Protein AF-A0A0L0G6N7-F1 (afdb_monomer_lite)

Foldseek 3Di:
DDPPDPPPPPPVPVPQWDFLLVLCVVPVPQEDDDFDRRDIAGNDPPPNVPGHHSGNVRGDDPPPDPVVVPPDDDDD

Radius of gyration: 19.43 Å; chains: 1; bounding box: 23×56×60 Å

Secondary structure (DSSP, 8-state):
----------------EEEHHHHHHH-TTTS-SSB-TT-EEESSTTTSTTSPB--HHHHB--S---TTTTS-S---

Organism: NCBI:txid667725

Structure (mmCIF, N/CA/C/O backbone):
data_AF-A0A0L0G6N7-F1
#
_entry.id   AF-A0A0L0G6N7-F1
#
loop_
_atom_site.group_PDB
_atom_site.id
_atom_site.type_symbol
_atom_site.label_atom_id
_atom_site.label_alt_id
_atom_site.label_comp_id
_atom_site.label_asym_id
_atom_site.label_entity_id
_atom_site.label_seq_id
_atom_site.pdbx_PDB_ins_code
_atom_site.Cartn_x
_atom_site.Cartn_y
_atom_site.Cartn_z
_atom_site.occupancy
_atom_site.B_iso_or_equiv
_atom_site.auth_seq_id
_atom_site.auth_comp_id
_atom_site.auth_asym_id
_atom_site.auth_atom_id
_atom_site.pdbx_PDB_model_num
ATOM 1 N N . MET A 1 1 ? 0.877 49.151 19.243 1.00 51.59 1 MET A N 1
ATOM 2 C CA . MET A 1 1 ? 0.181 48.123 18.437 1.00 51.59 1 MET A CA 1
ATOM 3 C C . MET A 1 1 ? 0.996 46.839 18.533 1.00 51.59 1 MET A C 1
ATOM 5 O O . MET A 1 1 ? 2.164 46.875 18.177 1.00 51.59 1 MET A O 1
ATOM 9 N N . LYS A 1 2 ? 0.466 45.755 19.117 1.00 45.25 2 LYS A N 1
ATOM 10 C CA . LYS A 1 2 ? 1.193 44.476 19.215 1.00 45.25 2 LYS A CA 1
ATOM 11 C C . LYS A 1 2 ? 0.785 43.602 18.032 1.00 45.25 2 LYS A C 1
ATOM 13 O O . LYS A 1 2 ? -0.353 43.146 17.987 1.00 45.25 2 LYS A O 1
ATOM 18 N N . ALA A 1 3 ? 1.693 43.422 17.077 1.00 53.72 3 ALA A N 1
ATOM 19 C CA . ALA A 1 3 ? 1.530 42.437 16.019 1.00 53.72 3 ALA A CA 1
ATOM 20 C C . ALA A 1 3 ? 1.492 41.052 16.677 1.00 53.72 3 ALA A C 1
ATOM 22 O O . ALA A 1 3 ? 2.466 40.625 17.299 1.00 53.72 3 ALA A O 1
ATOM 23 N N . LYS A 1 4 ? 0.337 40.382 16.617 1.00 53.66 4 LYS A N 1
ATOM 24 C CA . LYS A 1 4 ? 0.256 38.966 16.962 1.00 53.66 4 LYS A CA 1
ATOM 25 C C . LYS A 1 4 ? 0.938 38.207 15.837 1.00 53.66 4 LYS A C 1
ATOM 27 O O . LYS A 1 4 ? 0.446 38.171 14.716 1.00 53.66 4 LYS A O 1
ATOM 32 N N . VAL A 1 5 ? 2.101 37.680 16.190 1.00 59.53 5 VAL A N 1
ATOM 33 C CA . VAL A 1 5 ? 2.837 36.619 15.518 1.00 59.53 5 VAL A CA 1
ATOM 34 C C . VAL A 1 5 ? 1.840 35.625 14.924 1.00 59.53 5 VAL A C 1
ATOM 36 O O . VAL A 1 5 ? 1.208 34.863 15.651 1.00 59.53 5 VAL A O 1
ATOM 39 N N . GLN A 1 6 ? 1.675 35.652 13.604 1.00 51.75 6 GLN A N 1
ATOM 40 C CA . GLN A 1 6 ? 1.184 34.491 12.879 1.00 51.75 6 GLN A CA 1
ATOM 41 C C . GLN A 1 6 ? 2.383 33.560 12.773 1.00 51.75 6 GLN A C 1
ATOM 43 O O . GLN A 1 6 ? 3.120 33.577 11.791 1.00 51.75 6 GLN A O 1
ATOM 48 N N . ASN A 1 7 ? 2.624 32.812 13.851 1.00 54.22 7 ASN A N 1
ATOM 49 C CA . ASN A 1 7 ? 3.382 31.583 13.753 1.00 54.22 7 ASN A CA 1
ATOM 50 C C . ASN A 1 7 ? 2.493 30.689 12.896 1.00 54.22 7 ASN A C 1
ATOM 52 O O . ASN A 1 7 ? 1.587 30.027 13.397 1.00 54.22 7 ASN A O 1
ATOM 56 N N . THR A 1 8 ? 2.681 30.746 11.581 1.00 47.34 8 THR A N 1
ATOM 57 C CA . THR A 1 8 ? 2.374 29.611 10.729 1.00 47.34 8 THR A CA 1
ATOM 58 C C . THR A 1 8 ? 3.377 28.538 11.125 1.00 47.34 8 THR A C 1
ATOM 60 O O . THR A 1 8 ? 4.313 28.228 10.393 1.00 47.34 8 THR A O 1
ATOM 63 N N . GLU A 1 9 ? 3.176 27.977 12.318 1.00 54.22 9 GLU A N 1
ATOM 64 C CA . GLU A 1 9 ? 3.265 26.546 12.478 1.00 54.22 9 GLU A CA 1
ATOM 65 C C . GLU A 1 9 ? 2.361 26.038 11.369 1.00 54.22 9 GLU A C 1
ATOM 67 O O . GLU A 1 9 ? 1.134 26.020 11.478 1.00 54.22 9 GLU A O 1
ATOM 72 N N . THR A 1 10 ? 2.983 25.752 10.224 1.00 47.22 10 THR A N 1
ATOM 73 C CA . THR A 1 10 ? 2.584 24.624 9.415 1.00 47.22 10 THR A CA 1
ATOM 74 C C . THR A 1 10 ? 2.352 23.548 10.451 1.00 47.22 10 THR A C 1
ATOM 76 O O . THR A 1 10 ? 3.309 22.980 10.978 1.00 47.22 10 THR A O 1
ATOM 79 N N . VAL A 1 11 ? 1.090 23.384 10.861 1.00 51.94 11 VAL A N 1
ATOM 80 C CA . VAL A 1 11 ? 0.628 22.137 11.429 1.00 51.94 11 VAL A CA 1
ATOM 81 C C . VAL A 1 11 ? 1.256 21.164 10.462 1.00 51.94 11 VAL A C 1
ATOM 83 O O . VAL A 1 11 ? 0.966 21.233 9.264 1.00 51.94 11 VAL A O 1
ATOM 86 N N . GLU A 1 12 ? 2.263 20.423 10.924 1.00 54.03 12 GLU A N 1
ATOM 87 C CA . GLU A 1 12 ? 2.673 19.221 10.239 1.00 54.03 12 GLU A CA 1
ATOM 88 C C . GLU A 1 12 ? 1.382 18.425 10.241 1.00 54.03 12 GLU A C 1
ATOM 90 O O . GLU A 1 12 ? 1.041 17.747 11.210 1.00 54.03 12 GLU A O 1
ATOM 95 N N . GLU A 1 13 ? 0.563 18.669 9.223 1.00 53.84 13 GLU A N 1
ATOM 96 C CA . GLU A 1 13 ? -0.550 17.854 8.848 1.00 53.84 13 GLU A CA 1
ATOM 97 C C . GLU A 1 13 ? 0.187 16.561 8.612 1.00 53.84 13 GLU A C 1
ATOM 99 O O . GLU A 1 13 ? 0.936 16.442 7.641 1.00 53.84 13 GLU A O 1
ATOM 104 N N . LYS A 1 14 ? 0.182 15.709 9.644 1.00 54.69 14 LYS A N 1
ATOM 105 C CA . LYS A 1 14 ? 0.880 14.439 9.649 1.00 54.69 14 LYS A CA 1
ATOM 106 C C . LYS A 1 14 ? 0.154 13.631 8.606 1.00 54.69 14 LYS A C 1
ATOM 108 O O . LYS A 1 14 ? -0.767 12.875 8.894 1.00 54.69 14 LYS A O 1
ATOM 113 N N . ASN A 1 15 ? 0.503 13.904 7.362 1.00 65.12 15 ASN A N 1
ATOM 114 C CA . ASN A 1 15 ? -0.064 13.282 6.213 1.00 65.12 15 ASN A CA 1
ATOM 115 C C . ASN A 1 15 ? 0.648 11.945 6.215 1.00 65.12 15 ASN A C 1
ATOM 117 O O . ASN A 1 15 ? 1.746 11.773 5.700 1.00 65.12 15 ASN A O 1
ATOM 121 N N . TYR A 1 16 ? 0.051 11.001 6.936 1.00 76.88 16 TYR A N 1
ATOM 122 C CA . TYR A 1 16 ? 0.511 9.622 7.010 1.00 76.88 16 TYR A CA 1
ATOM 123 C C . TYR A 1 16 ? 0.382 8.922 5.647 1.00 76.88 16 TYR A C 1
ATOM 125 O O . TYR A 1 16 ? 0.688 7.735 5.530 1.00 76.88 16 TYR A O 1
ATOM 133 N N . MET A 1 17 ? -0.080 9.649 4.627 1.00 82.25 17 MET A N 1
ATOM 134 C CA . MET A 1 17 ? 0.008 9.308 3.225 1.00 82.25 17 MET A CA 1
ATOM 135 C C . MET A 1 17 ? 1.457 9.436 2.752 1.00 82.25 17 MET A C 1
ATOM 137 O O . MET A 1 17 ? 2.014 10.524 2.659 1.00 82.25 17 MET A O 1
ATOM 141 N N . ILE A 1 18 ? 2.060 8.296 2.444 1.00 86.19 18 ILE A N 1
ATOM 142 C CA . ILE A 1 18 ? 3.395 8.208 1.860 1.00 86.19 18 ILE A CA 1
ATOM 143 C C . ILE A 1 18 ? 3.320 7.408 0.571 1.00 86.19 18 ILE A C 1
ATOM 145 O O . ILE A 1 18 ? 2.376 6.656 0.327 1.00 86.19 18 ILE A O 1
ATOM 149 N N . THR A 1 19 ? 4.349 7.506 -0.253 1.00 88.00 19 THR A N 1
ATOM 150 C CA . THR A 1 19 ? 4.453 6.642 -1.423 1.00 88.00 19 THR A CA 1
ATOM 151 C C . THR A 1 19 ? 4.974 5.251 -1.052 1.00 88.00 19 THR A C 1
ATOM 153 O O . THR A 1 19 ? 5.692 5.062 -0.066 1.00 88.00 19 THR A O 1
ATOM 156 N N . CYS A 1 20 ? 4.675 4.240 -1.870 1.00 86.62 20 CYS A N 1
ATOM 157 C CA . CYS A 1 20 ? 5.285 2.917 -1.720 1.00 86.62 20 CYS A CA 1
ATOM 158 C C . CYS A 1 20 ? 6.821 2.971 -1.813 1.00 86.62 20 CYS A C 1
ATOM 160 O O . CYS A 1 20 ? 7.499 2.156 -1.188 1.00 86.62 20 CYS A O 1
ATOM 162 N N . ALA A 1 21 ? 7.383 3.923 -2.573 1.00 87.81 21 ALA A N 1
ATOM 163 C CA . ALA A 1 21 ? 8.825 4.158 -2.598 1.00 87.81 21 ALA A CA 1
ATOM 164 C C . ALA A 1 21 ? 9.345 4.561 -1.215 1.00 87.81 21 ALA A C 1
ATOM 166 O O . ALA A 1 21 ? 10.207 3.867 -0.679 1.00 87.81 21 ALA A O 1
ATOM 167 N N . GLU A 1 22 ? 8.753 5.588 -0.604 1.00 88.56 22 GLU A N 1
ATOM 168 C CA . GLU A 1 22 ? 9.107 6.026 0.751 1.00 88.56 22 GLU A CA 1
ATOM 169 C C . GLU A 1 22 ? 8.897 4.933 1.794 1.00 88.56 22 GLU A C 1
ATOM 171 O O . GLU A 1 22 ? 9.709 4.773 2.708 1.00 88.56 22 GLU A O 1
ATOM 176 N N . LYS A 1 23 ? 7.830 4.136 1.660 1.00 85.38 23 LYS A N 1
ATOM 177 C CA . LYS A 1 23 ? 7.608 2.996 2.553 1.00 85.38 23 LYS A CA 1
ATOM 178 C C . LYS A 1 23 ? 8.766 2.006 2.472 1.00 85.38 23 LYS A C 1
ATOM 180 O O . LYS A 1 23 ? 9.197 1.527 3.518 1.00 85.38 23 LYS A O 1
ATOM 185 N N . ARG A 1 24 ? 9.266 1.714 1.266 1.00 84.88 24 ARG A N 1
ATOM 186 C CA . ARG A 1 24 ? 10.401 0.806 1.058 1.00 84.88 24 ARG A CA 1
ATOM 187 C C . ARG A 1 24 ? 11.718 1.411 1.531 1.00 84.88 24 ARG A C 1
ATOM 189 O O . ARG A 1 24 ? 12.547 0.678 2.051 1.00 84.88 24 ARG A O 1
ATOM 196 N N . GLU A 1 25 ? 11.907 2.720 1.393 1.00 86.62 25 GLU A N 1
ATOM 197 C CA . GLU A 1 25 ? 13.086 3.397 1.946 1.00 86.62 25 GLU A CA 1
ATOM 198 C C . GLU A 1 25 ? 13.102 3.362 3.476 1.00 86.62 25 GLU A C 1
ATOM 200 O O . GLU A 1 25 ? 14.144 3.110 4.075 1.00 86.62 25 GLU A O 1
ATOM 205 N N . ARG A 1 26 ? 11.944 3.537 4.126 1.00 83.81 26 ARG A N 1
ATOM 206 C CA . ARG A 1 26 ? 11.833 3.419 5.590 1.00 83.81 26 ARG A CA 1
ATOM 207 C C . ARG A 1 26 ? 11.880 1.975 6.078 1.00 83.81 26 ARG A C 1
ATOM 209 O O . ARG A 1 26 ? 12.331 1.727 7.191 1.00 83.81 26 ARG A O 1
ATOM 216 N N . ASN A 1 27 ? 11.324 1.042 5.308 1.00 81.62 27 ASN A N 1
ATOM 217 C CA . ASN A 1 27 ? 11.204 -0.356 5.693 1.0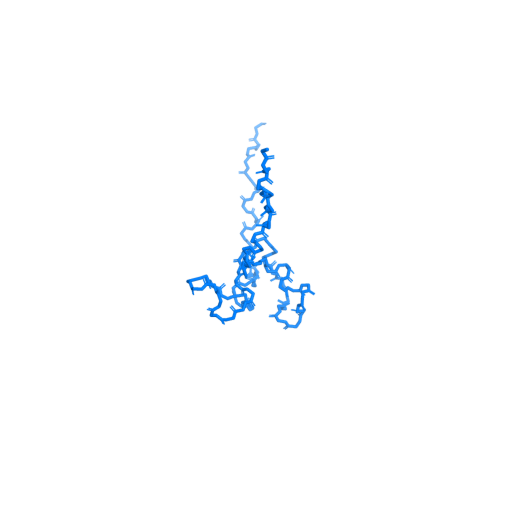0 81.62 27 ASN A CA 1
ATOM 218 C C . ASN A 1 27 ? 11.361 -1.273 4.463 1.00 81.62 27 ASN A C 1
ATOM 220 O O . ASN A 1 27 ? 10.361 -1.662 3.846 1.00 81.62 27 ASN A O 1
ATOM 224 N N . PRO A 1 28 ? 12.606 -1.611 4.085 1.00 80.06 28 P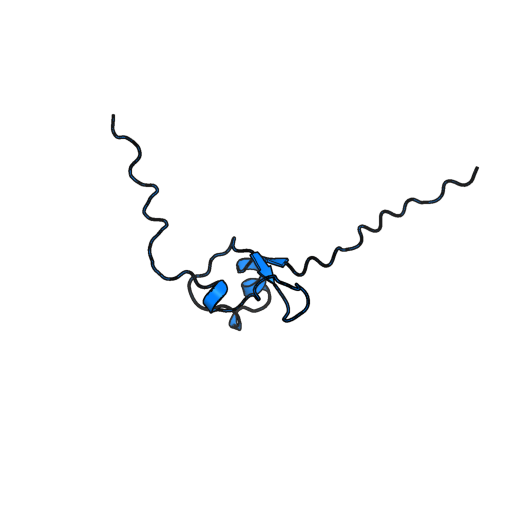RO A N 1
ATOM 225 C CA . PRO A 1 28 ? 12.886 -2.396 2.883 1.00 80.06 28 PRO A CA 1
ATOM 226 C C . PRO A 1 28 ? 12.336 -3.825 2.962 1.00 80.06 28 PRO A C 1
ATOM 228 O O . PRO A 1 28 ? 11.994 -4.404 1.935 1.00 80.06 28 PRO A O 1
ATOM 231 N N . ASP A 1 29 ? 12.165 -4.372 4.168 1.00 81.69 29 ASP A N 1
ATOM 232 C CA . ASP A 1 29 ? 11.559 -5.689 4.390 1.00 81.69 29 ASP A CA 1
ATOM 233 C C . ASP A 1 29 ? 10.030 -5.693 4.269 1.00 81.69 29 ASP A C 1
ATOM 235 O O . ASP A 1 29 ? 9.435 -6.749 4.040 1.00 81.69 29 ASP A O 1
ATOM 239 N N . ALA A 1 30 ? 9.385 -4.527 4.393 1.00 78.69 30 ALA A N 1
ATOM 240 C CA . ALA A 1 30 ? 7.934 -4.409 4.268 1.00 78.69 30 ALA A CA 1
ATOM 241 C C . ALA A 1 30 ? 7.452 -4.544 2.817 1.00 78.69 30 ALA A C 1
ATOM 243 O O . ALA A 1 30 ? 6.294 -4.906 2.602 1.00 78.69 30 ALA A O 1
ATOM 244 N N . LEU A 1 31 ? 8.318 -4.218 1.849 1.00 81.81 31 LEU A N 1
ATOM 245 C CA . LEU A 1 31 ? 8.008 -4.183 0.424 1.00 81.81 31 LEU A CA 1
ATOM 246 C C . LEU A 1 31 ? 9.097 -4.878 -0.405 1.00 81.81 31 LEU A C 1
ATOM 248 O O . LEU A 1 31 ? 10.168 -4.321 -0.643 1.00 81.81 31 LEU A O 1
ATOM 252 N N . LYS A 1 32 ? 8.801 -6.081 -0.894 1.00 80.94 32 LYS A N 1
ATOM 253 C CA . LYS A 1 32 ? 9.689 -6.921 -1.704 1.00 80.94 32 LYS A CA 1
ATOM 254 C C . LYS A 1 32 ? 9.359 -6.811 -3.193 1.00 80.94 32 LYS A C 1
ATOM 256 O O . LYS A 1 32 ? 8.245 -6.483 -3.580 1.00 80.94 32 LYS A O 1
ATOM 261 N N . GLY A 1 33 ? 10.341 -7.091 -4.045 1.00 81.69 33 GLY A N 1
ATOM 262 C CA . GLY A 1 33 ? 10.123 -7.151 -5.490 1.00 81.69 33 GLY A CA 1
ATOM 263 C C . GLY A 1 33 ? 9.811 -5.797 -6.156 1.00 81.69 33 GLY A C 1
ATOM 264 O O . GLY A 1 33 ? 10.151 -4.726 -5.628 1.00 81.69 33 GLY A O 1
ATOM 265 N N . PRO A 1 34 ? 9.242 -5.826 -7.373 1.00 84.44 34 PRO A N 1
ATOM 266 C CA . PRO A 1 34 ? 8.861 -4.621 -8.094 1.00 84.44 34 PRO A CA 1
ATOM 267 C C . PRO A 1 34 ? 7.643 -3.972 -7.425 1.00 84.44 34 PRO A C 1
ATOM 269 O O . PRO A 1 34 ? 6.624 -4.616 -7.211 1.00 84.44 34 PRO A O 1
ATOM 272 N N . ILE A 1 35 ? 7.738 -2.676 -7.116 1.00 85.44 35 ILE A N 1
ATOM 273 C CA . ILE A 1 35 ? 6.652 -1.911 -6.489 1.00 85.44 35 ILE A CA 1
ATOM 274 C C . ILE A 1 35 ? 6.300 -0.651 -7.283 1.00 85.44 35 ILE A C 1
ATOM 276 O O . ILE A 1 35 ? 7.140 -0.071 -7.982 1.00 85.44 35 ILE A O 1
ATOM 280 N N . HIS A 1 36 ? 5.064 -0.184 -7.145 1.00 85.12 36 HIS A N 1
ATOM 281 C CA . HIS A 1 36 ? 4.583 1.075 -7.693 1.00 85.12 36 HIS A CA 1
ATOM 282 C C . HIS A 1 36 ? 5.095 2.253 -6.864 1.00 85.12 36 HIS A C 1
ATOM 284 O O . HIS A 1 36 ? 4.417 2.729 -5.962 1.00 85.12 36 HIS A O 1
ATOM 290 N N . LYS A 1 37 ? 6.282 2.763 -7.203 1.00 83.38 37 LYS A N 1
ATOM 291 C CA . LYS A 1 37 ? 6.927 3.889 -6.505 1.00 83.38 37 LYS A CA 1
ATOM 292 C C . LYS A 1 37 ? 6.031 5.118 -6.308 1.00 83.38 37 LYS A C 1
ATOM 294 O O . LYS A 1 37 ? 6.127 5.730 -5.262 1.00 83.38 37 LYS A O 1
ATOM 299 N N . ASN A 1 38 ? 5.157 5.425 -7.267 1.00 81.50 38 ASN A N 1
ATOM 300 C CA . ASN A 1 38 ? 4.287 6.609 -7.242 1.00 81.50 38 ASN A CA 1
ATOM 301 C C . ASN A 1 38 ? 2.900 6.336 -6.642 1.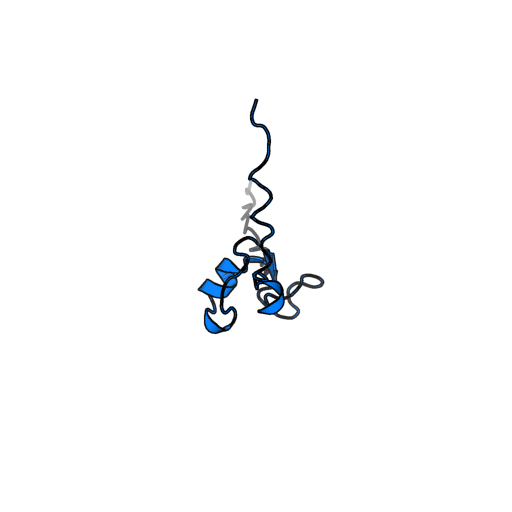00 81.50 38 ASN A C 1
ATOM 303 O O . ASN A 1 38 ? 2.014 7.174 -6.754 1.00 81.50 38 ASN A O 1
ATOM 307 N N . LYS A 1 39 ? 2.663 5.140 -6.093 1.00 84.81 39 LYS A N 1
ATOM 308 C CA . LYS A 1 39 ? 1.370 4.800 -5.508 1.00 84.81 39 LYS A CA 1
ATOM 309 C C . LYS A 1 39 ? 1.360 5.236 -4.052 1.00 84.81 39 LYS A C 1
ATOM 311 O O . LYS A 1 39 ? 2.237 4.847 -3.281 1.00 84.81 39 LYS A O 1
ATOM 316 N N . GLU A 1 40 ? 0.378 6.049 -3.711 1.00 86.31 40 GLU A N 1
ATOM 317 C CA . GLU A 1 40 ? 0.201 6.610 -2.378 1.00 86.31 40 GLU A CA 1
ATOM 318 C C . GLU A 1 40 ? -0.552 5.615 -1.494 1.00 86.31 40 GLU A C 1
ATOM 320 O O . GLU A 1 40 ? -1.503 4.949 -1.927 1.00 86.31 40 GLU A O 1
ATOM 325 N N . CYS A 1 41 ? -0.082 5.464 -0.264 1.00 84.88 41 CYS A N 1
ATOM 326 C CA . CYS A 1 41 ? -0.590 4.511 0.703 1.00 84.88 41 CYS A CA 1
ATOM 327 C C . CYS A 1 41 ? -0.350 4.998 2.131 1.00 84.88 41 CYS A C 1
ATOM 329 O O . CYS A 1 41 ? 0.469 5.875 2.401 1.00 84.88 41 CYS A O 1
ATOM 331 N N . CYS A 1 42 ? -1.065 4.397 3.075 1.00 86.38 42 CYS A N 1
ATOM 332 C CA . CYS A 1 42 ? -0.932 4.780 4.468 1.00 86.38 42 CYS A CA 1
ATOM 333 C C . CYS A 1 42 ? 0.300 4.154 5.131 1.00 86.38 42 CYS A C 1
ATOM 335 O O . CYS A 1 42 ? 0.467 2.925 5.130 1.00 86.38 42 CYS A O 1
ATOM 337 N N . GLN A 1 43 ? 1.118 4.988 5.774 1.00 80.31 43 GLN A N 1
ATOM 338 C CA . GLN A 1 43 ? 2.298 4.582 6.530 1.00 80.31 43 GLN A CA 1
ATOM 339 C C . GLN A 1 43 ? 1.946 3.604 7.662 1.00 80.31 43 GLN A C 1
ATOM 341 O O . GLN A 1 43 ? 2.637 2.587 7.820 1.00 80.31 43 GLN A O 1
ATOM 346 N N . TRP A 1 44 ? 0.880 3.887 8.419 1.00 75.38 44 TRP A N 1
ATOM 347 C CA . TRP A 1 44 ? 0.492 3.180 9.647 1.00 75.38 44 TRP A CA 1
ATOM 348 C C . TRP A 1 44 ? -0.919 2.586 9.564 1.00 75.38 44 TRP A C 1
ATOM 350 O O . TRP A 1 44 ? -1.778 3.067 8.845 1.00 75.38 44 TRP A O 1
ATOM 360 N N . SER A 1 45 ? -1.194 1.502 10.293 1.00 67.75 45 SER A N 1
ATOM 361 C CA . SER A 1 45 ? -2.558 0.938 10.313 1.00 67.75 45 SER A CA 1
ATOM 362 C C . SER A 1 45 ? -3.408 1.812 11.211 1.00 67.75 45 SER A C 1
ATOM 364 O O . SER A 1 45 ? -3.071 1.923 12.382 1.00 67.75 45 SER A O 1
ATOM 366 N N . GLY A 1 46 ? -4.504 2.361 10.695 1.00 67.38 46 GLY A N 1
ATOM 367 C CA . GLY A 1 46 ? -5.483 3.079 11.513 1.00 67.38 46 GLY A CA 1
ATOM 368 C C . GLY A 1 46 ? -5.274 4.589 11.617 1.00 67.38 46 GLY A C 1
ATOM 369 O O . GLY A 1 46 ? -6.184 5.264 12.071 1.00 67.38 46 GLY A O 1
ATOM 370 N N . GLU A 1 47 ? -4.151 5.130 11.133 1.00 70.75 47 GLU A N 1
ATOM 371 C CA . GLU A 1 47 ? -3.906 6.585 11.140 1.00 70.75 47 GLU A CA 1
ATOM 372 C C . GLU A 1 47 ? -4.473 7.296 9.893 1.00 70.75 47 GLU A C 1
ATOM 374 O O . GLU A 1 47 ? -4.695 8.500 9.931 1.00 70.75 47 GLU A O 1
ATOM 379 N N . CYS A 1 48 ? -4.735 6.581 8.787 1.00 72.50 48 CYS A N 1
ATOM 380 C CA . CYS A 1 48 ? -5.233 7.197 7.541 1.00 72.50 48 CYS A CA 1
ATOM 381 C C . CYS A 1 48 ? -6.727 6.993 7.260 1.00 72.50 48 CYS A C 1
ATOM 383 O O . CYS A 1 48 ? -7.153 7.165 6.118 1.00 72.50 48 CYS A O 1
ATOM 385 N N . GLY A 1 49 ? -7.524 6.598 8.257 1.00 74.44 49 GLY A N 1
ATOM 386 C CA . GLY A 1 49 ? -8.964 6.386 8.081 1.00 74.44 49 GLY A CA 1
ATOM 387 C C . GLY A 1 49 ? -9.278 5.359 6.986 1.00 74.44 49 GLY A C 1
ATOM 388 O O . GLY A 1 49 ? -9.055 4.165 7.180 1.00 74.44 49 GLY A O 1
ATOM 389 N N . ASP A 1 50 ? -9.767 5.836 5.838 1.00 73.12 50 ASP A N 1
ATOM 390 C CA . ASP A 1 50 ? -10.183 5.023 4.683 1.00 73.12 50 ASP A CA 1
ATOM 391 C C . ASP A 1 50 ? -9.027 4.646 3.730 1.00 73.12 50 ASP A C 1
ATOM 393 O O . ASP A 1 50 ? -9.162 3.772 2.868 1.00 73.12 50 ASP A O 1
ATOM 397 N N . LEU A 1 51 ? -7.859 5.285 3.871 1.00 73.94 51 LEU A N 1
ATOM 398 C CA . LEU A 1 51 ? -6.738 5.061 2.960 1.00 73.94 51 LEU A CA 1
ATOM 399 C C . LEU A 1 51 ? -6.146 3.657 3.144 1.00 73.94 51 LEU A C 1
ATOM 401 O O . LEU A 1 51 ? -5.836 3.216 4.257 1.00 73.94 51 LEU A O 1
ATOM 405 N N . LYS A 1 52 ? -5.921 2.947 2.031 1.00 79.94 52 LYS A N 1
ATOM 406 C CA . LYS A 1 52 ? -5.321 1.609 2.071 1.00 79.94 52 LYS A CA 1
ATOM 407 C C . LYS A 1 52 ? -3.900 1.678 2.620 1.00 79.94 52 LYS A C 1
ATOM 409 O O . LYS A 1 52 ? -3.078 2.514 2.245 1.00 79.94 52 LYS A O 1
ATOM 414 N N . LYS A 1 53 ? -3.606 0.744 3.515 1.00 82.62 53 LYS A N 1
ATOM 415 C CA . LYS A 1 53 ? -2.293 0.599 4.128 1.00 82.62 53 LYS A CA 1
ATOM 416 C C . LYS A 1 53 ? -1.240 0.236 3.082 1.00 82.62 53 LYS A C 1
ATOM 418 O O . LYS A 1 53 ? -1.531 -0.545 2.178 1.00 82.62 53 LYS A O 1
ATOM 423 N N . CYS A 1 54 ? -0.014 0.740 3.241 1.00 83.44 54 CYS A N 1
ATOM 424 C CA . CYS A 1 54 ? 1.130 0.294 2.445 1.00 83.44 54 CYS A CA 1
ATOM 425 C C . CYS A 1 54 ? 1.459 -1.170 2.780 1.00 83.44 54 CYS A C 1
ATOM 427 O O . CYS A 1 54 ? 2.297 -1.449 3.642 1.00 83.44 54 CYS A O 1
ATOM 429 N N . THR A 1 55 ? 0.757 -2.106 2.150 1.00 83.69 55 THR A N 1
ATOM 430 C CA . THR A 1 55 ? 1.040 -3.542 2.195 1.00 83.69 55 THR A CA 1
ATOM 431 C C . THR A 1 55 ? 1.771 -3.962 0.932 1.00 83.69 55 THR A C 1
ATOM 433 O O . THR A 1 55 ? 1.670 -3.287 -0.095 1.00 83.69 55 THR A O 1
ATOM 436 N N . GLN A 1 56 ? 2.457 -5.108 1.004 1.00 83.50 56 GLN A N 1
ATOM 437 C CA . GLN A 1 56 ? 3.065 -5.752 -0.158 1.00 83.50 56 GLN A CA 1
ATOM 438 C C . GLN A 1 56 ? 2.081 -5.785 -1.324 1.00 83.50 56 GLN A C 1
ATOM 440 O O . GLN A 1 56 ? 2.324 -5.122 -2.314 1.00 83.50 56 GLN A O 1
ATOM 445 N N . SER A 1 57 ? 0.916 -6.413 -1.165 1.00 82.56 57 SER A N 1
ATOM 446 C CA . SER A 1 57 ? -0.071 -6.559 -2.243 1.00 82.56 57 SER A CA 1
ATOM 447 C C . SER A 1 57 ? -0.607 -5.236 -2.802 1.00 82.56 57 SER A C 1
ATOM 449 O O . SER A 1 57 ? -1.044 -5.181 -3.944 1.00 82.56 57 SER A O 1
ATOM 451 N N . TYR A 1 58 ? -0.613 -4.154 -2.013 1.00 83.69 58 TYR A N 1
ATOM 452 C CA . TYR A 1 58 ? -1.059 -2.853 -2.511 1.00 83.69 58 TYR A CA 1
ATOM 453 C C . TYR A 1 58 ? 0.026 -2.158 -3.332 1.00 83.69 58 TYR A C 1
ATOM 455 O O . TYR A 1 58 ? -0.275 -1.513 -4.337 1.00 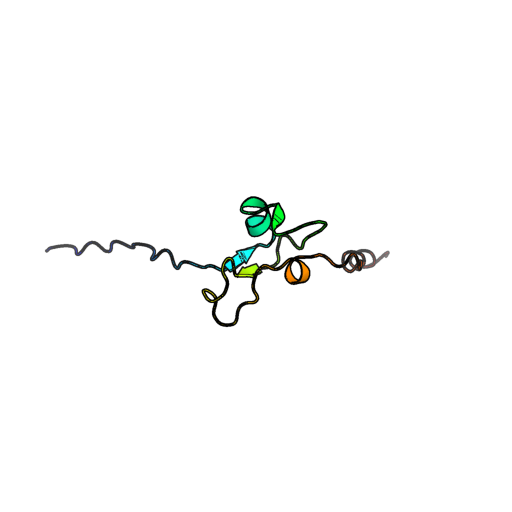83.69 58 TYR A O 1
ATOM 463 N N . CYS A 1 59 ? 1.271 -2.252 -2.877 1.00 85.31 59 CYS A N 1
ATOM 464 C CA . CYS A 1 59 ? 2.414 -1.595 -3.489 1.00 85.31 59 CYS A CA 1
ATOM 465 C C . CYS A 1 59 ? 3.091 -2.442 -4.562 1.00 85.31 59 CYS A C 1
ATOM 467 O O . CYS A 1 59 ? 3.801 -1.880 -5.387 1.00 85.31 59 CYS A O 1
ATOM 469 N N . GLU A 1 60 ? 2.897 -3.753 -4.565 1.00 84.56 60 GLU A N 1
ATOM 470 C CA . GLU A 1 60 ? 3.451 -4.688 -5.533 1.00 84.56 60 GLU A CA 1
ATOM 471 C C . GLU A 1 60 ? 2.948 -4.335 -6.929 1.00 84.56 60 GLU A C 1
ATOM 473 O O . GLU A 1 60 ? 1.753 -4.163 -7.171 1.00 84.56 60 GLU A O 1
ATOM 478 N N . LYS A 1 61 ? 3.898 -4.171 -7.849 1.00 77.75 61 L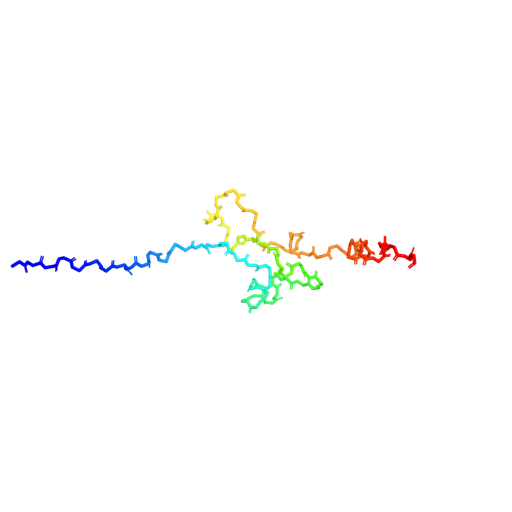YS A N 1
ATOM 479 C CA . LYS A 1 61 ? 3.599 -4.212 -9.271 1.00 77.75 61 LYS A CA 1
ATOM 480 C C . LYS A 1 61 ? 3.387 -5.679 -9.587 1.00 77.75 61 LYS A C 1
ATOM 482 O O . LYS A 1 61 ? 4.361 -6.426 -9.673 1.00 77.75 61 LYS A O 1
ATOM 487 N N . GLU A 1 62 ? 2.133 -6.073 -9.787 1.00 64.69 62 GLU A N 1
ATOM 488 C CA . GLU A 1 62 ? 1.844 -7.269 -10.570 1.00 64.69 62 GLU A CA 1
ATOM 489 C C . GLU A 1 62 ? 2.710 -7.164 -11.832 1.00 64.69 62 GLU A C 1
ATOM 491 O O . GLU A 1 62 ? 2.706 -6.135 -12.515 1.00 64.69 62 GLU A O 1
ATOM 496 N N . ALA A 1 63 ? 3.484 -8.199 -12.155 1.00 54.62 63 ALA A N 1
ATOM 497 C CA . ALA A 1 63 ? 4.311 -8.219 -13.363 1.00 54.62 63 ALA A CA 1
ATOM 498 C C . ALA A 1 63 ? 3.473 -8.157 -14.665 1.00 54.62 63 ALA A C 1
ATOM 500 O O . ALA A 1 63 ? 4.006 -8.295 -15.764 1.00 54.62 63 ALA A O 1
ATOM 501 N N . HIS A 1 64 ? 2.166 -7.904 -14.564 1.00 49.47 64 HIS A N 1
ATOM 502 C CA . HIS A 1 64 ? 1.277 -7.523 -15.644 1.00 49.47 64 HIS A CA 1
ATOM 503 C C . HIS A 1 64 ? 1.541 -6.077 -16.093 1.00 49.47 64 HIS A C 1
ATOM 505 O O . HIS A 1 64 ? 0.780 -5.152 -15.838 1.00 49.47 64 HIS A O 1
ATOM 511 N N . SER A 1 65 ? 2.671 -5.895 -16.777 1.00 52.69 65 SER A N 1
ATOM 512 C CA . SER A 1 65 ? 2.735 -5.395 -18.157 1.00 52.69 65 SER A CA 1
ATOM 513 C C . SER A 1 65 ? 1.656 -4.395 -18.642 1.00 52.69 65 SER A C 1
ATOM 515 O O . SER A 1 65 ? 1.197 -4.503 -19.777 1.00 52.69 65 SER A O 1
ATOM 517 N N . SER A 1 66 ? 1.253 -3.388 -17.864 1.00 52.69 66 SER A N 1
ATOM 518 C CA . SER A 1 66 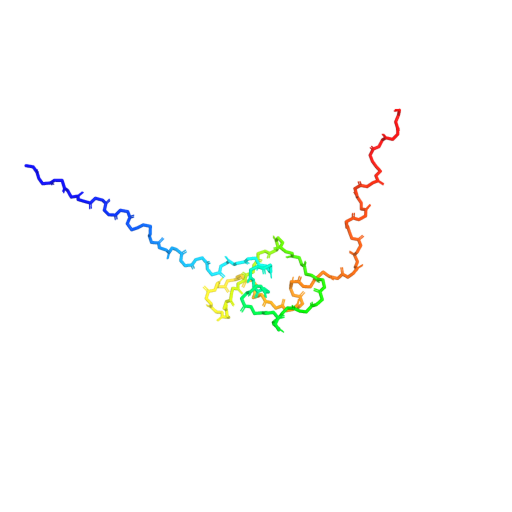? 0.412 -2.290 -18.379 1.00 52.69 66 SER A CA 1
ATOM 519 C C . SER A 1 66 ? 1.225 -1.069 -18.822 1.00 52.69 66 SER A C 1
ATOM 521 O O . SER A 1 66 ? 0.710 -0.226 -19.549 1.00 52.69 66 SER A O 1
ATOM 523 N N . ASP A 1 67 ? 2.522 -1.014 -18.499 1.00 51.38 67 ASP A N 1
ATOM 524 C CA . ASP A 1 67 ? 3.458 -0.017 -19.048 1.00 51.38 67 ASP A CA 1
ATOM 525 C C . ASP A 1 67 ? 3.867 -0.328 -20.517 1.00 51.38 67 ASP A C 1
ATOM 527 O O . ASP A 1 67 ? 4.688 0.378 -21.099 1.00 51.38 67 ASP A O 1
ATOM 531 N N . VAL A 1 68 ? 3.283 -1.359 -21.154 1.00 52.75 68 VAL A N 1
ATOM 532 C CA . VAL A 1 68 ? 3.504 -1.691 -22.580 1.00 52.75 68 VAL A CA 1
ATOM 533 C C . VAL A 1 68 ? 2.541 -0.944 -23.524 1.00 52.75 68 VAL A C 1
ATOM 535 O O . VAL A 1 68 ? 2.847 -0.785 -24.702 1.00 52.75 68 VAL A O 1
ATOM 538 N N . TYR A 1 69 ? 1.439 -0.358 -23.036 1.00 51.75 69 TYR A N 1
ATOM 539 C CA . TYR A 1 69 ? 0.488 0.395 -23.881 1.00 51.75 69 TYR A CA 1
ATOM 540 C C . TYR A 1 69 ? 0.824 1.891 -24.061 1.00 51.75 69 TYR A C 1
ATOM 542 O O . TYR A 1 69 ? -0.059 2.729 -24.212 1.00 51.75 69 TYR A O 1
ATOM 550 N N . LYS A 1 70 ? 2.113 2.250 -24.100 1.00 51.22 70 LYS A N 1
ATOM 551 C CA . LYS A 1 70 ? 2.575 3.541 -24.658 1.00 51.22 70 LYS A CA 1
ATOM 552 C C . LYS A 1 70 ? 3.581 3.355 -25.792 1.00 51.22 70 LYS A C 1
ATOM 554 O O . LYS A 1 70 ? 4.510 4.137 -25.967 1.00 51.22 70 LYS A O 1
ATOM 559 N N . ARG A 1 71 ? 3.394 2.307 -26.592 1.00 54.88 71 ARG A N 1
ATOM 560 C CA . ARG A 1 71 ? 4.077 2.171 -27.877 1.00 54.88 71 ARG A CA 1
ATOM 561 C C . ARG A 1 71 ? 3.090 1.704 -28.928 1.00 54.88 71 ARG A C 1
ATOM 563 O O . ARG A 1 71 ? 3.095 0.530 -29.254 1.00 54.88 71 ARG A O 1
ATOM 570 N N . SER A 1 72 ? 2.226 2.618 -29.365 1.00 54.66 72 SER A N 1
ATOM 571 C CA . SER A 1 72 ? 1.543 2.600 -30.668 1.00 54.66 72 SER A CA 1
ATOM 572 C C . SER A 1 72 ? 0.625 3.819 -30.759 1.00 54.66 72 SER A C 1
ATOM 574 O O . SER A 1 72 ? -0.589 3.679 -30.750 1.00 54.66 72 SER A O 1
ATOM 576 N N . ASP A 1 73 ? 1.201 5.019 -30.812 1.00 58.03 73 ASP A N 1
ATOM 577 C CA . ASP A 1 73 ? 0.480 6.171 -31.355 1.00 58.03 73 ASP A CA 1
ATOM 578 C C . ASP A 1 73 ? 1.323 6.718 -32.518 1.00 58.03 73 ASP A C 1
ATOM 580 O O . ASP A 1 73 ? 2.337 7.385 -32.330 1.00 58.03 73 ASP A O 1
ATOM 584 N N . PHE A 1 74 ? 0.905 6.274 -33.707 1.00 56.22 74 PHE A N 1
ATOM 585 C CA . PHE A 1 74 ? 1.126 6.816 -35.050 1.00 56.22 74 PHE A CA 1
ATOM 586 C C . PHE A 1 74 ? 2.543 6.782 -35.647 1.00 56.22 74 PHE A C 1
ATOM 588 O O . PHE A 1 74 ? 3.318 7.731 -35.589 1.00 56.22 74 PHE A O 1
ATOM 595 N N . GLN A 1 75 ? 2.804 5.698 -36.389 1.00 56.69 75 GLN A N 1
ATOM 596 C CA . GLN A 1 75 ? 3.397 5.844 -37.721 1.00 56.69 75 GLN A CA 1
ATOM 597 C C . GLN A 1 75 ? 2.425 6.657 -38.589 1.00 56.69 75 GLN A C 1
ATOM 599 O O . GLN A 1 75 ? 1.314 6.188 -38.828 1.00 56.69 75 GLN A O 1
ATOM 604 N N . PHE A 1 76 ? 2.854 7.826 -39.058 1.00 55.56 76 PHE A N 1
ATOM 605 C CA . PHE A 1 76 ? 2.484 8.390 -40.358 1.00 55.56 76 PHE A CA 1
ATOM 606 C C . PHE A 1 76 ? 3.718 9.058 -40.957 1.00 55.56 76 PHE A C 1
ATOM 608 O O . PHE A 1 76 ? 4.459 9.708 -40.184 1.00 55.56 76 PHE A O 1
#

Sequence (76 aa):
MKAKVQNTETVEEKNYMITCAEKRERNPDALKGPIHKNKECCQWSGECGDLKKCTQSYCEKEAHSSDVYKRSDFQF

pLDDT: mean 70.58, std 14.35, range [45.25, 88.56]